Protein AF-A0A1F5BYR6-F1 (afdb_monomer_lite)

Secondary structure (DSSP, 8-state):
-------------------------HHHHHHHHTS-HHHHHHHHHHHHHHHHHHHHHHHHHH-TTS-HHHHHHHHHHHHHTT--

pLDDT: mean 81.55, std 22.03, range [33.91, 98.06]

Structure (mmCIF, N/CA/C/O backbone):
data_AF-A0A1F5BYR6-F1
#
_entry.id   AF-A0A1F5BYR6-F1
#
loop_
_atom_site.group_PDB
_atom_site.id
_atom_site.type_symbol
_atom_site.label_atom_id
_atom_site.label_alt_id
_atom_site.label_comp_id
_atom_site.label_asym_id
_atom_site.label_entity_id
_atom_site.label_seq_id
_atom_site.pdbx_PDB_ins_code
_atom_site.Cartn_x
_atom_site.Cartn_y
_atom_site.Cartn_z
_atom_site.occupancy
_atom_site.B_iso_or_equiv
_atom_site.auth_seq_id
_atom_site.auth_comp_id
_atom_site.auth_asym_id
_atom_site.auth_atom_id
_atom_site.pdbx_PDB_model_num
ATOM 1 N N . MET A 1 1 ? -15.553 -71.320 -19.254 1.00 33.91 1 MET A N 1
ATOM 2 C CA . MET A 1 1 ? -14.378 -71.497 -18.369 1.00 33.91 1 MET A CA 1
ATOM 3 C C . MET A 1 1 ? -13.584 -70.191 -18.349 1.00 33.91 1 MET A C 1
ATOM 5 O O . MET A 1 1 ? -13.277 -69.719 -19.428 1.00 33.91 1 MET A O 1
ATOM 9 N N . LYS A 1 2 ? -13.287 -69.669 -17.138 1.00 36.84 2 LYS A N 1
ATOM 10 C CA . LYS A 1 2 ? -12.341 -6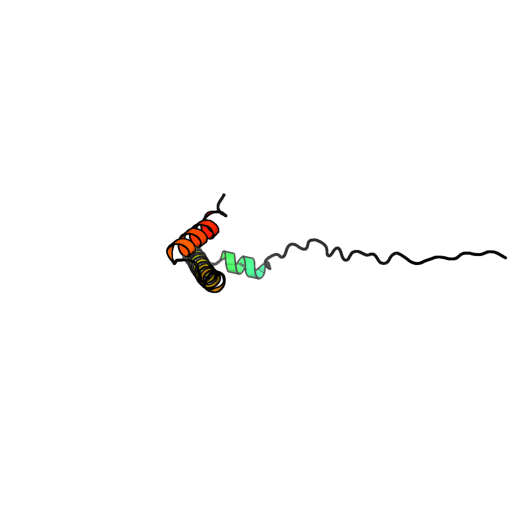8.575 -16.759 1.00 36.84 2 LYS A CA 1
ATOM 11 C C . LYS A 1 2 ? -12.686 -67.156 -17.285 1.00 36.84 2 LYS A C 1
ATOM 13 O O . LYS A 1 2 ? -12.513 -66.893 -18.460 1.00 36.84 2 LYS A O 1
ATOM 18 N N . ARG A 1 3 ? -13.395 -66.283 -16.545 1.00 38.25 3 ARG A N 1
ATOM 19 C CA . ARG A 1 3 ? -13.055 -65.447 -15.352 1.00 38.25 3 ARG A CA 1
ATOM 20 C C . ARG A 1 3 ? -11.896 -64.456 -15.548 1.00 38.25 3 ARG A C 1
ATOM 22 O O . ARG A 1 3 ? -10.758 -64.893 -15.499 1.00 38.25 3 ARG A O 1
ATOM 29 N N . SER A 1 4 ? -12.235 -63.161 -15.586 1.00 38.59 4 SER A N 1
ATOM 30 C CA . SER A 1 4 ? -11.640 -62.039 -14.814 1.00 38.59 4 SER A CA 1
ATOM 31 C C . SER A 1 4 ? -12.181 -60.725 -15.408 1.00 38.59 4 SER A C 1
ATOM 33 O O . SER A 1 4 ? -11.811 -60.361 -16.513 1.00 38.59 4 SER A O 1
ATOM 35 N N . SER A 1 5 ? -13.215 -60.084 -14.856 1.00 46.00 5 SER A N 1
ATOM 36 C CA . SER A 1 5 ? -13.131 -59.189 -13.691 1.00 46.00 5 SER A CA 1
ATOM 37 C C . SER A 1 5 ? -11.871 -58.321 -13.701 1.00 46.00 5 SER A C 1
ATOM 39 O O . SER A 1 5 ? -10.865 -58.715 -13.120 1.00 46.00 5 SER A O 1
ATOM 41 N N . SER A 1 6 ? -11.960 -57.119 -14.264 1.00 36.91 6 SER A N 1
ATOM 42 C CA . SER A 1 6 ? -11.144 -55.987 -13.822 1.00 36.91 6 SER A CA 1
ATOM 43 C C . SER A 1 6 ? -12.081 -54.863 -13.400 1.00 36.91 6 SER A C 1
ATOM 45 O O . SER A 1 6 ? -12.723 -54.206 -14.220 1.00 36.91 6 SER A O 1
ATOM 47 N N . ARG A 1 7 ? -12.190 -54.729 -12.078 1.00 39.50 7 ARG A N 1
ATOM 48 C CA . ARG A 1 7 ? -12.694 -53.554 -11.378 1.00 39.50 7 ARG A CA 1
ATOM 49 C C . ARG A 1 7 ? -11.955 -52.300 -11.854 1.00 39.50 7 ARG A C 1
ATOM 51 O O . ARG A 1 7 ? -10.776 -52.367 -12.179 1.00 39.50 7 ARG A O 1
ATOM 58 N N . SER A 1 8 ? -12.730 -51.222 -11.890 1.00 44.66 8 SER A N 1
ATOM 59 C CA . SER A 1 8 ? -12.421 -49.840 -11.514 1.00 44.66 8 SER A CA 1
ATOM 60 C C . SER A 1 8 ? -11.002 -49.484 -11.048 1.00 44.66 8 SER A C 1
ATOM 62 O O . SER A 1 8 ? -10.352 -50.257 -10.357 1.00 44.66 8 SER A O 1
ATOM 64 N N . GLU A 1 9 ? -10.686 -48.203 -11.275 1.00 44.94 9 GLU A N 1
ATOM 65 C CA . GLU A 1 9 ? -9.628 -47.389 -10.651 1.00 44.94 9 GLU A CA 1
ATOM 66 C C . GLU A 1 9 ? -8.311 -47.322 -11.423 1.00 44.94 9 GLU A C 1
ATOM 68 O O . GLU A 1 9 ? -7.408 -48.128 -11.247 1.00 44.94 9 GLU A O 1
ATOM 73 N N . SER A 1 10 ? -8.194 -46.291 -12.261 1.00 44.88 10 SER A N 1
ATOM 74 C CA . SER A 1 10 ? -7.060 -45.357 -12.231 1.00 44.88 10 SER A CA 1
ATOM 75 C C . SER A 1 10 ? -7.173 -44.408 -13.425 1.00 44.88 10 SER A C 1
ATOM 77 O O . SER A 1 10 ? -6.544 -44.582 -14.463 1.00 44.88 10 SER A O 1
ATOM 79 N N . CYS A 1 11 ? -8.012 -43.386 -13.292 1.00 36.72 11 CYS A N 1
ATOM 80 C CA . CYS A 1 11 ? -7.679 -42.099 -13.896 1.00 36.72 11 CYS A CA 1
ATOM 81 C C . CYS A 1 11 ? -7.623 -41.073 -12.764 1.00 36.72 11 CYS A C 1
ATOM 83 O O . CYS A 1 11 ? -8.284 -40.045 -12.767 1.00 36.72 11 CYS A O 1
ATOM 85 N N . VAL A 1 12 ? -6.840 -41.417 -11.739 1.00 47.88 12 VAL A N 1
ATOM 86 C CA . VAL A 1 12 ? -6.191 -40.444 -10.861 1.00 47.88 12 VAL A CA 1
ATOM 87 C C . VAL A 1 12 ? -4.864 -40.048 -11.515 1.00 47.88 12 VAL A C 1
ATOM 89 O O . VAL A 1 12 ? -3.795 -40.184 -10.939 1.00 47.88 12 VAL A O 1
ATOM 92 N N . HIS A 1 13 ? -4.933 -39.573 -12.759 1.00 45.97 13 HIS A N 1
ATOM 93 C CA . HIS A 1 13 ? -4.035 -38.512 -13.195 1.00 45.97 13 HIS A CA 1
ATOM 94 C C . HIS A 1 13 ? -4.715 -37.237 -12.680 1.00 45.97 13 HIS A C 1
ATOM 96 O O . HIS A 1 13 ? -5.497 -36.606 -13.373 1.00 45.97 13 HIS A O 1
ATOM 102 N N . ALA A 1 14 ? -4.642 -36.925 -11.386 1.00 53.38 14 ALA A N 1
ATOM 103 C CA . ALA A 1 14 ? -3.535 -36.107 -10.912 1.00 53.38 14 ALA A CA 1
ATOM 104 C C . ALA A 1 14 ? -3.114 -35.135 -12.028 1.00 53.38 14 ALA A C 1
ATOM 106 O O . ALA A 1 14 ? -2.074 -35.317 -12.659 1.00 53.38 14 ALA A O 1
ATOM 107 N N . CYS A 1 15 ? -3.972 -34.148 -12.314 1.00 50.25 15 CYS A N 1
ATOM 108 C CA . CYS A 1 15 ? -3.595 -32.919 -13.006 1.00 50.25 15 CYS A CA 1
ATOM 109 C C . CYS A 1 15 ? -2.595 -32.169 -12.117 1.00 50.25 15 CYS A C 1
ATOM 111 O O . CYS A 1 15 ? -2.897 -31.124 -11.550 1.00 50.25 15 CYS A O 1
ATOM 113 N N . LEU A 1 16 ? -1.404 -32.742 -11.961 1.00 58.06 16 LEU A N 1
ATOM 114 C CA . LEU A 1 16 ? -0.205 -32.000 -11.640 1.00 58.06 16 LEU A CA 1
ATOM 115 C C . LEU A 1 16 ? 0.100 -31.213 -12.910 1.00 58.06 16 LEU A C 1
ATOM 117 O O . LEU A 1 16 ? 0.843 -31.670 -13.778 1.00 58.06 16 LEU A O 1
ATOM 121 N N . LEU A 1 17 ? -0.556 -30.060 -13.058 1.00 62.62 17 LEU A N 1
ATOM 122 C CA . LEU A 1 17 ? 0.004 -29.024 -13.908 1.00 62.62 17 LEU A CA 1
ATOM 123 C C . LEU A 1 17 ? 1.437 -28.826 -13.396 1.00 62.62 17 LEU A C 1
ATOM 125 O O . LEU A 1 17 ? 1.610 -28.689 -12.180 1.00 62.62 17 LEU A O 1
ATOM 129 N N . PRO A 1 18 ? 2.461 -28.900 -14.262 1.00 62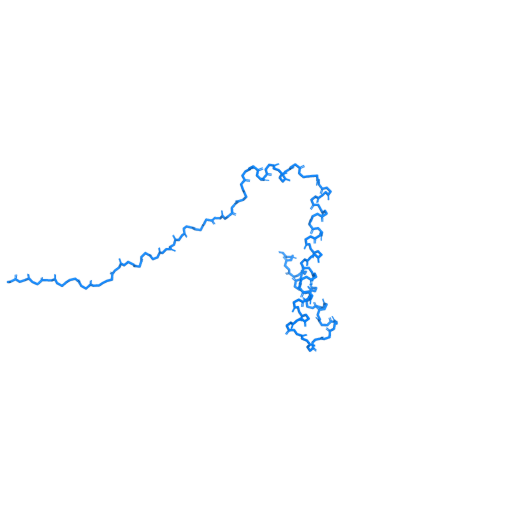.16 18 PRO A N 1
ATOM 130 C CA . PRO A 1 18 ? 3.811 -28.577 -13.832 1.00 62.16 18 PRO A CA 1
ATOM 131 C C . PRO A 1 18 ? 3.768 -27.202 -13.16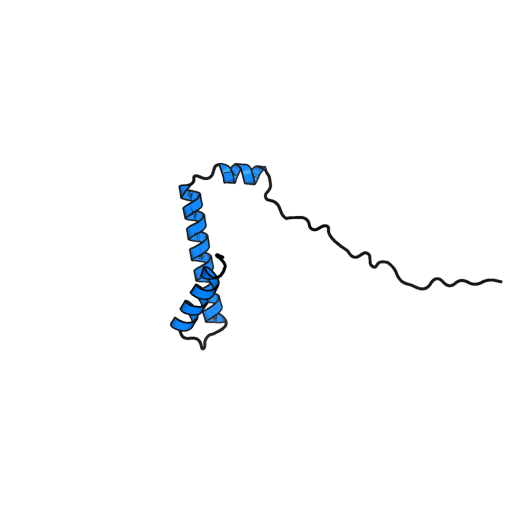0 1.00 62.16 18 PRO A C 1
ATOM 133 O O . PRO A 1 18 ? 3.023 -26.333 -13.624 1.00 62.16 18 PRO A O 1
ATOM 136 N N . GLU A 1 19 ? 4.517 -27.029 -12.067 1.00 65.69 19 GLU A N 1
ATOM 137 C CA . GLU A 1 19 ? 4.716 -25.738 -11.399 1.00 65.69 19 GLU A CA 1
ATOM 138 C C . GLU A 1 19 ? 5.306 -24.761 -12.418 1.00 65.69 19 GLU A C 1
ATOM 140 O O . GLU A 1 19 ? 6.516 -24.634 -12.598 1.00 65.69 19 GLU A O 1
ATOM 145 N N . THR A 1 20 ? 4.424 -24.142 -13.190 1.00 71.69 20 THR A N 1
ATOM 146 C CA . THR A 1 20 ? 4.795 -23.218 -14.242 1.00 71.69 20 THR A CA 1
ATOM 147 C C . THR A 1 20 ? 4.991 -21.909 -13.511 1.00 71.69 20 THR A C 1
ATOM 149 O O . THR A 1 20 ? 4.024 -21.306 -13.054 1.00 71.69 20 THR A O 1
ATOM 152 N N . ILE A 1 21 ? 6.246 -21.516 -13.306 1.00 77.56 21 ILE A N 1
ATOM 153 C CA . ILE A 1 21 ? 6.547 -20.207 -12.735 1.00 77.56 21 ILE A CA 1
ATOM 154 C C . ILE A 1 21 ? 6.060 -19.177 -13.750 1.00 77.56 21 ILE A C 1
ATOM 156 O O . ILE A 1 21 ? 6.606 -19.086 -14.852 1.00 77.56 21 ILE A O 1
ATOM 160 N N . GLU A 1 22 ? 5.017 -18.430 -13.390 1.00 79.62 22 GLU A N 1
ATOM 161 C CA . GLU A 1 22 ? 4.578 -17.280 -14.171 1.00 79.62 22 GLU A CA 1
ATOM 162 C C . GLU A 1 22 ? 5.750 -16.300 -14.270 1.00 79.62 22 GLU A C 1
ATOM 164 O O . GLU A 1 22 ? 6.269 -15.804 -13.268 1.00 79.62 22 GLU A O 1
ATOM 169 N N . SER A 1 23 ? 6.220 -16.084 -15.496 1.00 85.44 23 SER A N 1
ATOM 170 C CA . SER A 1 23 ? 7.364 -15.233 -15.793 1.00 85.44 23 SER A CA 1
ATOM 171 C C . SER A 1 23 ? 6.923 -14.073 -16.672 1.00 85.44 23 SER A C 1
ATOM 173 O O . SER A 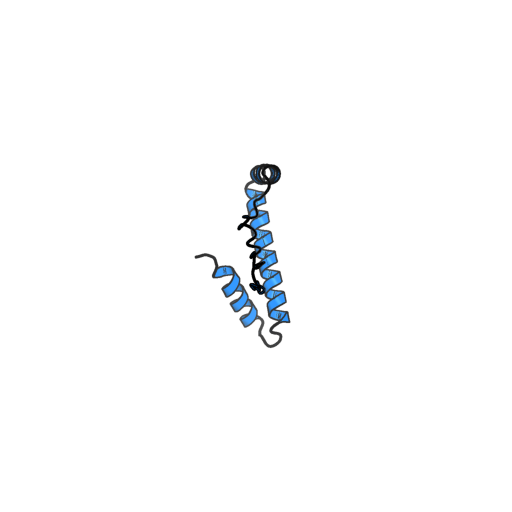1 23 ? 6.034 -14.218 -17.512 1.00 85.44 23 SER A O 1
ATOM 175 N N . ILE A 1 24 ? 7.548 -12.916 -16.471 1.00 88.00 24 ILE A N 1
ATOM 176 C CA . ILE A 1 24 ? 7.329 -11.748 -17.322 1.00 88.00 24 ILE A CA 1
ATOM 177 C C . ILE A 1 24 ? 7.905 -12.062 -18.704 1.00 88.00 24 ILE A C 1
ATOM 179 O O . ILE A 1 24 ? 9.044 -12.515 -18.812 1.00 88.00 24 ILE A O 1
ATOM 183 N N . ASP A 1 25 ? 7.125 -11.798 -19.751 1.00 92.69 25 ASP A N 1
ATOM 184 C CA . ASP A 1 25 ? 7.590 -11.935 -21.129 1.00 92.69 25 ASP A CA 1
ATOM 185 C C . ASP A 1 25 ? 8.847 -11.079 -21.388 1.00 92.69 25 ASP A C 1
ATOM 187 O O . ASP A 1 25 ? 9.001 -9.982 -20.840 1.00 92.69 25 ASP A O 1
ATOM 191 N N . ASN A 1 26 ? 9.756 -11.577 -22.227 1.00 92.44 26 ASN A N 1
ATOM 192 C CA . ASN A 1 26 ? 11.032 -10.912 -22.493 1.00 92.44 26 ASN A CA 1
ATOM 193 C C . ASN A 1 26 ? 10.860 -9.494 -23.061 1.00 92.44 26 ASN A C 1
ATOM 195 O O . ASN A 1 26 ? 11.635 -8.604 -22.699 1.00 92.44 26 ASN A O 1
ATOM 199 N N . ASP A 1 27 ? 9.842 -9.255 -23.889 1.00 95.06 27 ASP A N 1
ATOM 200 C CA . ASP A 1 27 ? 9.584 -7.934 -24.463 1.00 95.06 27 ASP A CA 1
ATOM 201 C C . ASP A 1 27 ? 9.179 -6.944 -23.363 1.00 95.06 27 ASP A C 1
ATOM 203 O O . ASP A 1 27 ? 9.670 -5.812 -23.305 1.00 95.06 27 ASP A O 1
ATOM 207 N N . MET A 1 28 ? 8.352 -7.393 -22.416 1.00 93.44 28 MET A N 1
ATOM 208 C CA . MET A 1 28 ? 7.961 -6.595 -21.252 1.00 93.44 28 MET A CA 1
ATOM 209 C C . MET A 1 28 ? 9.131 -6.359 -20.294 1.00 93.44 28 MET A C 1
ATOM 211 O O . MET A 1 28 ? 9.277 -5.258 -19.758 1.00 93.44 28 MET A O 1
ATOM 215 N N . ALA A 1 29 ? 10.004 -7.352 -20.113 1.00 93.75 29 ALA A N 1
ATOM 216 C CA . ALA A 1 29 ? 11.209 -7.203 -19.306 1.00 93.75 29 ALA A CA 1
ATOM 217 C C . ALA A 1 29 ? 12.150 -6.130 -19.883 1.00 93.75 29 ALA A C 1
ATOM 219 O O . ALA A 1 29 ? 12.672 -5.300 -19.135 1.00 93.75 29 ALA A O 1
ATOM 220 N N . GLU A 1 30 ? 12.332 -6.093 -21.205 1.00 95.75 30 GLU A N 1
ATOM 221 C CA . GLU A 1 30 ? 13.130 -5.061 -21.877 1.00 95.75 30 GLU A CA 1
ATOM 222 C C . GLU A 1 30 ? 12.498 -3.668 -21.780 1.00 95.75 30 GLU A C 1
ATOM 224 O O . GLU A 1 30 ? 13.209 -2.677 -21.591 1.00 95.75 30 GLU A O 1
ATOM 229 N N . ILE A 1 31 ? 11.167 -3.572 -21.822 1.00 93.81 31 ILE A N 1
ATOM 230 C CA . ILE A 1 31 ? 10.458 -2.313 -21.554 1.00 93.81 31 ILE A CA 1
ATOM 231 C C . ILE A 1 31 ? 10.731 -1.845 -20.119 1.00 93.81 31 ILE A C 1
ATOM 233 O O . ILE A 1 31 ? 11.123 -0.694 -19.911 1.00 93.81 31 ILE A O 1
ATOM 237 N N . TYR A 1 32 ? 10.597 -2.730 -19.128 1.00 91.44 32 TYR A N 1
ATOM 238 C CA . TYR A 1 32 ? 10.825 -2.385 -17.722 1.00 91.44 32 TYR A CA 1
ATOM 239 C C . TYR A 1 32 ? 12.278 -2.018 -17.415 1.00 91.44 32 TYR A C 1
ATOM 241 O O . TYR A 1 32 ? 12.519 -1.125 -16.602 1.00 91.44 32 TYR A O 1
ATOM 249 N N . ARG A 1 33 ? 13.255 -2.617 -18.105 1.00 92.50 33 ARG A N 1
ATOM 250 C CA . ARG A 1 33 ? 14.677 -2.237 -17.991 1.00 92.50 33 ARG A CA 1
ATOM 251 C C . ARG A 1 33 ? 14.958 -0.806 -18.442 1.00 92.50 33 ARG A C 1
ATOM 253 O O . ARG A 1 33 ? 15.912 -0.201 -17.961 1.00 92.50 33 ARG A O 1
ATOM 260 N N . ARG A 1 34 ? 14.144 -0.261 -19.350 1.00 95.94 34 ARG A N 1
ATOM 261 C CA . ARG A 1 34 ? 14.293 1.104 -19.881 1.00 95.94 34 ARG A CA 1
ATOM 262 C C . ARG A 1 34 ? 13.592 2.163 -19.031 1.00 95.94 34 ARG A C 1
ATOM 264 O O . ARG A 1 34 ? 13.765 3.352 -19.299 1.00 95.94 34 ARG A O 1
ATOM 271 N N . ILE A 1 35 ? 12.810 1.764 -18.024 1.00 95.25 35 ILE A N 1
ATOM 272 C CA . ILE A 1 35 ? 12.180 2.707 -17.097 1.00 95.25 35 ILE A CA 1
ATOM 273 C C . ILE A 1 35 ? 13.274 3.466 -16.345 1.00 95.25 35 ILE A C 1
ATOM 275 O O . ILE A 1 35 ? 14.212 2.877 -15.803 1.00 95.25 35 ILE A O 1
ATOM 279 N N . LYS A 1 36 ? 13.140 4.795 -16.307 1.00 97.12 36 LYS A N 1
ATOM 280 C CA . LYS A 1 36 ? 14.067 5.662 -15.580 1.00 97.12 36 LYS A CA 1
ATOM 281 C C . LYS A 1 36 ? 14.097 5.286 -14.091 1.00 97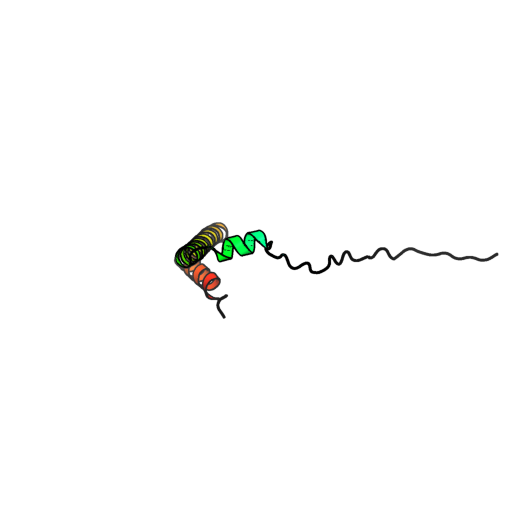.12 36 LYS A C 1
ATOM 283 O O . LYS A 1 36 ? 13.030 5.038 -13.524 1.00 97.12 36 LYS A O 1
ATOM 288 N N . PRO A 1 37 ? 15.272 5.274 -13.438 1.00 94.88 37 PRO A N 1
ATOM 289 C CA . PRO A 1 37 ? 15.380 4.904 -12.028 1.00 94.88 37 PRO A CA 1
ATOM 290 C C . PRO A 1 37 ? 14.436 5.687 -11.110 1.00 94.88 37 PRO A C 1
ATOM 292 O O . PRO A 1 37 ? 13.848 5.097 -10.208 1.00 94.88 37 PRO A O 1
ATOM 295 N N . GLU A 1 38 ? 14.248 6.980 -11.370 1.00 97.06 38 GLU A N 1
ATOM 296 C CA . GLU A 1 38 ? 13.393 7.861 -10.570 1.00 97.06 38 GLU A CA 1
ATOM 297 C C . GLU A 1 38 ? 11.919 7.463 -10.702 1.00 97.06 38 GLU A C 1
ATOM 299 O O . GLU A 1 38 ? 11.225 7.314 -9.701 1.00 97.06 38 GLU A O 1
ATOM 304 N N . LEU A 1 39 ? 11.472 7.181 -11.930 1.00 96.38 39 LEU A N 1
ATOM 305 C CA . LEU A 1 39 ? 10.107 6.730 -12.200 1.00 96.38 39 LEU A CA 1
ATOM 306 C C . LEU A 1 39 ? 9.838 5.349 -11.588 1.00 96.38 39 LEU A C 1
ATOM 308 O O . LEU A 1 39 ? 8.738 5.072 -11.123 1.00 96.38 39 LEU A O 1
ATOM 312 N N . ARG A 1 40 ? 10.844 4.470 -11.542 1.00 95.19 40 ARG A N 1
ATOM 313 C CA . ARG A 1 40 ? 10.707 3.168 -10.876 1.00 95.19 40 ARG A CA 1
ATOM 314 C C . ARG A 1 40 ? 10.485 3.320 -9.367 1.00 95.19 40 ARG A C 1
ATOM 316 O O . ARG A 1 40 ? 9.709 2.557 -8.798 1.00 95.19 40 ARG A O 1
ATOM 323 N N . LEU A 1 41 ? 11.155 4.282 -8.730 1.00 96.19 41 LEU A N 1
ATOM 324 C CA . LEU A 1 41 ? 10.945 4.592 -7.312 1.00 96.19 41 LEU A CA 1
ATOM 325 C C . LEU A 1 41 ? 9.569 5.212 -7.072 1.00 96.19 41 LEU A C 1
ATOM 327 O O . LEU A 1 41 ? 8.897 4.824 -6.122 1.00 96.19 41 LEU A O 1
ATOM 331 N N . GLU A 1 42 ? 9.143 6.121 -7.948 1.00 97.50 42 GLU A N 1
ATOM 332 C CA . GLU A 1 42 ? 7.810 6.724 -7.906 1.00 97.50 42 GLU A CA 1
ATOM 333 C C . GLU A 1 42 ? 6.716 5.654 -8.000 1.00 97.50 42 GLU A C 1
ATOM 335 O O . GLU A 1 42 ? 5.861 5.579 -7.124 1.00 97.50 42 GLU A O 1
ATOM 340 N N . ILE A 1 43 ? 6.807 4.742 -8.975 1.00 95.50 43 ILE A N 1
ATOM 341 C CA . ILE A 1 43 ? 5.876 3.611 -9.105 1.00 95.50 43 ILE A CA 1
ATOM 342 C C . ILE A 1 43 ? 5.859 2.766 -7.826 1.00 95.50 43 ILE A C 1
ATOM 344 O O . ILE A 1 43 ? 4.789 2.426 -7.329 1.00 95.50 43 ILE A O 1
ATOM 348 N N . GLY A 1 44 ? 7.029 2.428 -7.276 1.00 94.94 44 GLY A N 1
ATOM 349 C CA . GLY A 1 44 ? 7.112 1.647 -6.040 1.00 94.94 44 GLY A CA 1
ATOM 350 C C . GLY A 1 44 ? 6.455 2.346 -4.846 1.00 94.94 44 GLY A C 1
ATOM 351 O O . GLY A 1 44 ? 5.745 1.703 -4.072 1.00 94.94 44 GLY A O 1
ATOM 352 N N . LEU A 1 45 ? 6.651 3.660 -4.717 1.00 96.31 45 LEU A N 1
ATOM 353 C CA . LEU A 1 45 ? 6.046 4.464 -3.659 1.00 96.31 45 LEU A CA 1
ATOM 354 C C . LEU A 1 45 ? 4.523 4.534 -3.808 1.00 96.31 45 LEU A C 1
ATOM 356 O O . LEU A 1 45 ? 3.808 4.288 -2.838 1.00 96.31 45 LEU A O 1
ATOM 360 N N . GLU A 1 46 ? 4.024 4.807 -5.011 1.00 97.81 46 GLU A N 1
ATOM 361 C CA . GLU A 1 46 ? 2.585 4.874 -5.286 1.00 97.81 46 GLU A CA 1
ATOM 362 C C . GLU A 1 46 ? 1.896 3.524 -5.051 1.00 97.81 46 GLU A C 1
ATOM 364 O O . GLU A 1 46 ? 0.824 3.464 -4.445 1.00 97.81 46 GLU A O 1
ATOM 369 N N . LEU A 1 47 ? 2.539 2.416 -5.439 1.00 96.50 47 LEU A N 1
ATOM 370 C CA . LEU A 1 47 ? 2.051 1.071 -5.127 1.00 96.50 47 LEU A CA 1
ATOM 371 C C . LEU A 1 47 ? 1.957 0.840 -3.615 1.00 96.50 47 LEU A C 1
ATOM 373 O O . LEU A 1 47 ? 0.957 0.301 -3.139 1.00 96.50 47 LEU A O 1
ATOM 377 N N . TRP A 1 48 ? 2.961 1.276 -2.851 1.00 95.62 48 TRP A N 1
ATOM 378 C CA . TRP A 1 48 ? 2.947 1.158 -1.393 1.00 95.62 48 TRP A CA 1
ATOM 379 C C . TRP A 1 48 ? 1.830 1.998 -0.754 1.00 95.62 48 TRP A C 1
ATOM 381 O O . TRP A 1 48 ? 1.106 1.500 0.110 1.00 95.62 48 TRP A O 1
ATOM 391 N N . ILE A 1 49 ? 1.645 3.246 -1.200 1.00 96.75 49 ILE A N 1
ATOM 392 C CA . ILE A 1 49 ? 0.581 4.143 -0.716 1.00 96.75 49 ILE A CA 1
ATOM 393 C C . ILE A 1 49 ? -0.798 3.546 -1.014 1.00 96.75 49 ILE A C 1
ATOM 395 O O . ILE A 1 49 ? -1.654 3.498 -0.127 1.00 96.75 49 ILE A O 1
ATOM 399 N N . SER A 1 50 ? -0.995 3.046 -2.234 1.00 97.69 50 SER A N 1
ATOM 400 C CA . SER A 1 50 ? -2.242 2.410 -2.658 1.00 97.69 50 SER A CA 1
ATOM 401 C C . SER A 1 50 ? -2.556 1.170 -1.818 1.00 97.69 50 SER A C 1
ATOM 403 O O . SER A 1 50 ? -3.636 1.073 -1.233 1.00 97.69 50 SER A O 1
ATOM 405 N N . ALA A 1 51 ? -1.583 0.268 -1.649 1.00 96.50 51 ALA A N 1
ATOM 406 C CA . ALA A 1 51 ? -1.737 -0.919 -0.810 1.00 96.50 51 ALA A CA 1
ATOM 407 C C . ALA A 1 51 ? -2.094 -0.559 0.642 1.00 96.50 51 ALA A C 1
ATOM 409 O O . ALA A 1 51 ? -2.971 -1.185 1.244 1.00 96.50 51 ALA A O 1
ATOM 410 N N . ARG A 1 52 ? -1.464 0.487 1.196 1.00 96.75 52 ARG A N 1
ATOM 411 C CA . ARG A 1 52 ? -1.786 0.997 2.533 1.00 96.75 52 ARG A CA 1
ATOM 412 C C . ARG A 1 52 ? -3.233 1.468 2.629 1.00 96.75 52 ARG A C 1
ATOM 414 O O . ARG A 1 52 ? -3.901 1.142 3.608 1.00 96.75 52 ARG A O 1
ATOM 421 N N . GLN A 1 53 ? -3.709 2.231 1.647 1.00 97.56 53 GLN A N 1
ATOM 422 C CA . GLN A 1 53 ? -5.077 2.747 1.641 1.00 97.56 53 GLN A CA 1
ATOM 423 C C . GLN A 1 53 ? -6.100 1.613 1.537 1.00 97.56 53 GLN A C 1
ATOM 425 O O . GLN A 1 53 ? -7.018 1.544 2.347 1.00 97.56 53 GLN A O 1
A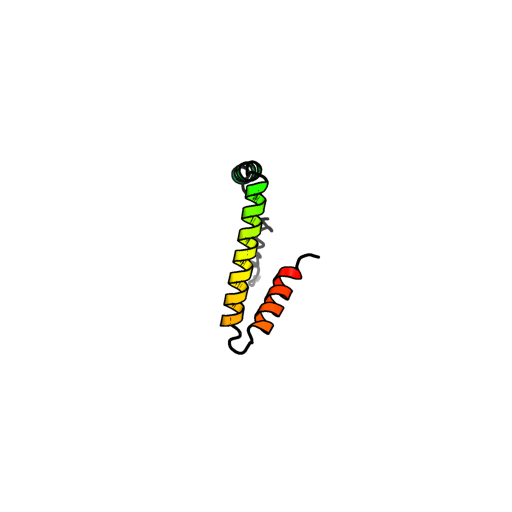TOM 430 N N . MET A 1 54 ? -5.881 0.667 0.622 1.00 97.31 54 MET A N 1
ATOM 431 C CA . MET A 1 54 ? -6.744 -0.507 0.476 1.00 97.31 54 MET A CA 1
ATOM 432 C C . MET A 1 54 ? -6.840 -1.313 1.776 1.00 97.31 54 MET A C 1
ATOM 434 O O . MET A 1 54 ? -7.918 -1.780 2.141 1.00 97.31 54 MET A O 1
ATOM 438 N N . LEU A 1 55 ? -5.724 -1.469 2.494 1.00 96.81 55 LEU A N 1
ATOM 439 C CA . LEU A 1 55 ? -5.709 -2.182 3.767 1.00 96.81 55 LEU A CA 1
ATOM 440 C C . LEU A 1 55 ? -6.459 -1.420 4.868 1.00 96.81 55 LEU A C 1
ATOM 442 O O . LEU A 1 55 ? -7.187 -2.046 5.636 1.00 96.81 55 LEU A O 1
ATOM 446 N N . LEU A 1 56 ? -6.305 -0.095 4.940 1.00 97.06 56 LEU A N 1
ATOM 447 C CA . LEU A 1 56 ? -7.063 0.741 5.876 1.00 97.06 56 LEU A CA 1
ATOM 448 C C . LEU A 1 56 ? -8.570 0.597 5.647 1.00 97.06 56 LEU A C 1
ATOM 450 O O . LEU A 1 56 ? -9.301 0.305 6.594 1.00 97.06 56 LEU A O 1
ATOM 454 N N . ASP A 1 57 ? -9.009 0.734 4.397 1.00 97.44 57 ASP A N 1
ATOM 455 C CA . ASP A 1 57 ? -10.423 0.657 4.016 1.00 97.44 57 ASP A CA 1
ATOM 456 C C . ASP A 1 57 ? -10.998 -0.740 4.299 1.00 97.44 57 ASP A C 1
ATOM 458 O O . ASP A 1 57 ? -12.103 -0.885 4.835 1.00 97.44 57 ASP A O 1
ATOM 462 N N . ALA A 1 58 ? -10.222 -1.789 4.007 1.00 97.44 58 ALA A N 1
ATOM 463 C CA . ALA A 1 58 ? -10.593 -3.161 4.327 1.00 97.44 58 ALA A CA 1
ATOM 464 C C . ALA A 1 58 ? -10.748 -3.365 5.841 1.00 97.44 58 ALA A C 1
ATOM 466 O O . ALA A 1 58 ? -11.749 -3.926 6.282 1.00 97.44 58 ALA A O 1
ATOM 467 N N . LEU A 1 59 ? -9.796 -2.892 6.652 1.00 97.69 59 LEU A N 1
ATOM 468 C CA . LEU A 1 59 ? -9.862 -3.023 8.110 1.00 97.69 59 LEU A CA 1
ATOM 469 C C . LEU A 1 59 ? -11.046 -2.252 8.701 1.00 97.69 59 LEU A C 1
ATOM 471 O O . LEU A 1 59 ? -11.732 -2.794 9.560 1.00 97.69 59 LEU A O 1
ATOM 475 N N . GLN A 1 60 ? -11.329 -1.043 8.213 1.00 96.75 60 GLN A N 1
ATOM 476 C CA . GLN A 1 60 ? -12.516 -0.278 8.614 1.00 96.75 60 GLN A CA 1
ATOM 477 C C . GLN A 1 60 ? -13.817 -1.017 8.284 1.00 96.75 60 GLN A C 1
ATOM 479 O O . GLN A 1 60 ? -14.761 -0.996 9.071 1.00 96.75 60 GLN A O 1
ATOM 484 N N . THR A 1 61 ? -13.860 -1.692 7.135 1.00 97.62 61 THR A N 1
ATOM 485 C CA . THR A 1 61 ? -15.039 -2.443 6.689 1.00 97.62 61 THR A CA 1
ATOM 486 C C . THR A 1 61 ? -15.239 -3.729 7.492 1.00 97.62 61 THR A C 1
ATOM 488 O O . THR A 1 61 ? -16.362 -4.046 7.880 1.00 97.62 61 THR A O 1
ATOM 491 N N . PHE A 1 62 ? -14.168 -4.486 7.742 1.00 97.38 62 PHE A N 1
ATOM 492 C CA . PHE A 1 62 ? -14.244 -5.768 8.450 1.00 97.38 62 PHE A CA 1
ATOM 493 C C . PHE A 1 62 ? -14.323 -5.626 9.972 1.00 97.38 62 PHE A C 1
ATOM 495 O O . PHE A 1 62 ? -14.833 -6.532 10.628 1.00 97.38 62 PHE A O 1
ATOM 502 N N . HIS A 1 63 ? -13.839 -4.509 10.518 1.00 96.25 63 HIS A N 1
ATOM 503 C CA . HIS A 1 63 ? -13.801 -4.232 11.952 1.00 96.25 63 HIS A CA 1
ATOM 504 C C . HIS A 1 63 ? -14.391 -2.849 12.278 1.00 96.25 63 HIS A C 1
ATOM 506 O O . HIS A 1 63 ? -13.663 -1.954 12.720 1.00 96.25 63 HIS A O 1
ATOM 512 N N . PRO A 1 64 ? -15.707 -2.638 12.077 1.00 96.12 64 PRO A N 1
ATOM 513 C CA . PRO A 1 64 ? -16.358 -1.358 12.368 1.00 96.12 64 PRO A CA 1
ATOM 514 C C . PRO A 1 64 ? -16.308 -0.981 13.858 1.00 96.12 64 PRO A C 1
ATOM 516 O O . PRO A 1 64 ? -16.505 0.178 14.217 1.00 96.12 64 PRO A O 1
ATOM 519 N N . GLU A 1 65 ? -16.058 -1.950 14.739 1.00 98.06 65 GLU A N 1
ATOM 520 C CA . GLU A 1 65 ? -15.884 -1.752 16.175 1.00 98.06 65 GLU A CA 1
ATOM 521 C C . GLU A 1 65 ? -14.492 -1.231 16.560 1.00 98.06 65 GLU A C 1
ATOM 523 O O . GLU A 1 65 ? -14.287 -0.817 17.705 1.00 98.06 65 GLU A O 1
ATOM 528 N N . TRP A 1 66 ? -13.521 -1.256 15.642 1.00 97.38 66 TRP A N 1
ATOM 529 C CA . TRP A 1 66 ? -12.166 -0.804 15.934 1.00 97.38 66 TRP A CA 1
ATOM 530 C C . TRP A 1 66 ? -12.053 0.711 15.896 1.00 97.38 66 TRP A C 1
ATOM 532 O O . TRP A 1 66 ? -12.578 1.409 15.032 1.00 97.38 66 TRP A O 1
ATOM 542 N N . THR A 1 67 ? -11.270 1.229 16.834 1.00 97.50 67 THR A N 1
ATOM 543 C CA . THR A 1 67 ? -10.856 2.627 16.808 1.00 97.50 67 THR A CA 1
ATOM 544 C C . THR A 1 67 ? -9.848 2.863 15.686 1.00 97.50 67 THR A C 1
ATOM 546 O O . THR A 1 67 ? -9.059 1.982 15.334 1.00 97.50 67 THR A O 1
ATOM 549 N N . GLN A 1 68 ? -9.786 4.101 15.194 1.00 95.56 68 GLN A N 1
ATOM 550 C CA . GLN A 1 68 ? -8.810 4.509 14.179 1.00 95.56 68 GLN A CA 1
ATOM 551 C C . GLN A 1 68 ? -7.365 4.155 14.573 1.00 95.56 68 GLN A C 1
ATOM 553 O O . GLN A 1 68 ? -6.584 3.685 13.750 1.00 95.56 68 GLN A O 1
ATOM 558 N N . ARG A 1 69 ? -7.026 4.285 15.863 1.00 96.75 69 ARG A N 1
ATOM 559 C CA . ARG A 1 69 ? -5.704 3.923 16.388 1.00 96.75 69 ARG A CA 1
ATOM 560 C C . ARG A 1 69 ? -5.401 2.429 16.245 1.00 96.75 69 ARG A C 1
ATOM 562 O O . ARG A 1 69 ? -4.266 2.077 15.939 1.00 96.75 69 ARG A O 1
ATOM 569 N N . GLN A 1 70 ? -6.382 1.556 16.476 1.00 97.44 70 GLN A N 1
ATOM 570 C CA . GLN A 1 70 ? -6.207 0.106 16.319 1.00 97.44 70 GLN A CA 1
ATOM 571 C C . GLN A 1 70 ? -6.011 -0.266 14.847 1.00 97.44 70 GLN A C 1
ATOM 573 O O . GLN A 1 70 ? -5.119 -1.049 14.527 1.00 97.44 70 GLN A O 1
ATOM 578 N N . ILE A 1 71 ? -6.782 0.355 13.952 1.00 97.38 71 ILE A N 1
ATOM 579 C CA . ILE A 1 71 ? -6.657 0.166 12.503 1.00 97.38 71 ILE A CA 1
ATOM 580 C C . ILE A 1 71 ? -5.272 0.608 12.007 1.00 97.38 71 ILE A C 1
ATOM 582 O O . ILE A 1 71 ? -4.614 -0.129 11.273 1.00 97.38 71 ILE A O 1
ATOM 586 N N . GLU A 1 72 ? -4.785 1.773 12.437 1.00 94.81 72 GLU A N 1
ATOM 587 C CA . GLU A 1 72 ? -3.454 2.274 12.070 1.00 94.81 72 GLU A CA 1
ATOM 588 C C . GLU A 1 72 ? -2.327 1.376 12.585 1.00 94.81 72 GLU A C 1
ATOM 590 O O . GLU A 1 72 ? -1.382 1.087 11.848 1.00 94.81 72 GLU A O 1
ATOM 595 N N . GLN A 1 73 ? -2.437 0.901 13.829 1.00 95.69 73 GLN A N 1
ATOM 596 C CA . GLN A 1 73 ? -1.472 -0.025 14.420 1.00 95.69 73 GLN A CA 1
ATOM 597 C C . GLN A 1 73 ? -1.414 -1.348 13.653 1.00 95.69 73 GLN A C 1
ATOM 599 O O . GLN A 1 73 ? -0.321 -1.831 13.355 1.00 95.69 73 GLN A O 1
ATOM 604 N N . GLU A 1 74 ? -2.567 -1.915 13.295 1.00 96.12 74 GLU A N 1
ATOM 605 C CA . GLU A 1 74 ? -2.621 -3.169 12.544 1.00 96.12 74 GLU A CA 1
ATOM 606 C C . GLU A 1 74 ? -2.149 -2.986 11.095 1.00 96.12 74 GLU A C 1
ATOM 608 O O . GLU A 1 74 ? -1.415 -3.824 10.572 1.00 96.12 74 GLU A O 1
ATOM 613 N N . THR A 1 75 ? -2.478 -1.856 10.465 1.00 95.62 75 THR A N 1
ATOM 614 C CA . THR A 1 75 ? -1.977 -1.498 9.129 1.00 95.62 75 THR A CA 1
ATOM 615 C C . THR A 1 75 ? -0.453 -1.421 9.126 1.00 95.62 75 THR A C 1
ATOM 617 O O . THR A 1 75 ? 0.198 -2.068 8.306 1.00 95.62 75 THR A O 1
ATOM 620 N N . ALA A 1 76 ? 0.135 -0.688 10.079 1.00 94.19 76 ALA A N 1
ATOM 621 C CA . ALA A 1 76 ? 1.585 -0.587 10.217 1.00 94.19 76 ALA A CA 1
ATOM 622 C C . ALA A 1 76 ? 2.217 -1.958 10.490 1.00 94.19 76 ALA A C 1
ATOM 624 O O . ALA A 1 76 ? 3.215 -2.317 9.868 1.00 94.19 76 ALA A O 1
ATOM 625 N N . ARG A 1 77 ? 1.602 -2.760 11.368 1.00 94.31 77 ARG A N 1
ATOM 626 C CA . ARG A 1 77 ? 2.053 -4.121 11.663 1.00 94.31 77 ARG A CA 1
ATOM 627 C C . ARG A 1 77 ? 2.047 -5.008 10.421 1.00 94.31 77 ARG A C 1
ATOM 629 O O . ARG A 1 77 ? 2.962 -5.804 10.288 1.00 94.31 77 ARG A O 1
ATOM 636 N N . ARG A 1 78 ? 1.060 -4.921 9.529 1.00 93.44 78 ARG A N 1
ATOM 637 C CA . ARG A 1 78 ? 1.018 -5.759 8.316 1.00 93.44 78 ARG A CA 1
ATOM 638 C C . ARG A 1 78 ? 1.985 -5.273 7.245 1.00 93.44 78 ARG A C 1
ATOM 640 O O . ARG A 1 78 ? 2.695 -6.088 6.676 1.00 93.44 78 ARG A O 1
ATOM 647 N N . MET A 1 79 ? 2.065 -3.963 7.025 1.00 91.56 79 MET A N 1
ATOM 648 C CA . MET A 1 79 ? 2.919 -3.405 5.973 1.00 91.56 79 MET A CA 1
ATOM 649 C C . MET A 1 79 ? 4.415 -3.438 6.299 1.00 91.56 79 MET A C 1
ATOM 651 O O . MET A 1 79 ? 5.228 -3.483 5.384 1.00 91.56 79 MET A O 1
ATOM 655 N N . LEU A 1 80 ? 4.795 -3.391 7.579 1.00 86.56 80 LEU A N 1
ATOM 656 C CA . LEU A 1 80 ? 6.205 -3.340 7.990 1.00 86.56 80 LEU A CA 1
ATOM 657 C C . LEU A 1 80 ? 6.777 -4.705 8.398 1.00 86.56 80 LEU A C 1
ATOM 659 O O . LEU A 1 80 ? 7.989 -4.836 8.530 1.00 86.56 80 LEU A O 1
ATOM 663 N N . ARG A 1 81 ? 5.934 -5.720 8.629 1.00 66.19 81 ARG A N 1
ATOM 664 C CA . ARG A 1 81 ? 6.362 -7.027 9.165 1.00 66.19 81 ARG A CA 1
ATOM 665 C C . ARG A 1 81 ? 6.801 -8.030 8.094 1.00 66.19 81 ARG A C 1
ATOM 667 O O . ARG A 1 81 ? 7.284 -9.094 8.459 1.00 66.19 81 ARG A O 1
ATOM 674 N N . GLU A 1 82 ? 6.681 -7.691 6.812 1.00 55.09 82 GLU A N 1
ATOM 675 C CA . GLU A 1 82 ? 7.127 -8.535 5.689 1.00 55.09 82 GLU A CA 1
ATOM 676 C C . GLU A 1 82 ? 8.486 -8.107 5.097 1.00 55.09 82 GLU A C 1
ATOM 678 O O . GLU A 1 82 ? 8.942 -8.661 4.104 1.00 55.09 82 GLU A O 1
ATOM 683 N N . SER A 1 83 ? 9.176 -7.161 5.741 1.00 44.72 83 SER A N 1
ATOM 684 C CA . SER A 1 83 ? 10.564 -6.805 5.428 1.00 44.72 83 SER A CA 1
ATOM 685 C C . SER A 1 83 ? 11.499 -7.407 6.483 1.00 44.72 83 SER A C 1
ATOM 687 O O . SER A 1 83 ? 11.940 -6.702 7.392 1.00 44.72 83 SER A O 1
ATOM 689 N N . ALA A 1 84 ? 11.752 -8.714 6.403 1.00 36.03 84 ALA A N 1
ATOM 690 C CA . ALA A 1 84 ? 12.779 -9.415 7.178 1.00 36.03 84 ALA A CA 1
ATOM 691 C C . ALA A 1 84 ? 13.657 -10.252 6.245 1.00 36.03 84 ALA A C 1
ATOM 693 O O . ALA A 1 84 ? 13.078 -10.959 5.391 1.00 36.03 84 ALA A O 1
#

Radius of gyration: 25.5 Å; chains: 1; bounding box: 32×79×41 Å

Foldseek 3Di:
DDDDDDDDDDPPPPPPPDPDPDDDDPVVVVVVVPDDPVVVVVVVVVVLVVVLVVQLVVCCVVCVVDDPVVSVVVSCCVSVVPPD

Sequence (84 aa):
MKRSSSRSESCVHACLLPETIESIDNDMAEIYRRIKPELRLEIGLELWISARQMLLDALQTFHPEWTQRQIEQETARRMLRESA